Protein AF-A0A7S1FPB6-F1 (afdb_monomer_lite)

Radius of gyration: 19.94 Å; chains: 1; bounding box: 47×40×59 Å

Organism: NCBI:txid216773

Secondary structure (DSSP, 8-state):
-----------HHHHHHHHHHHHHHHHHHHHHHHHSHHHHHHHHHHHT--SHHHHHHHHHHHHHHHHHHHHHHHHHHHHHHHHHHHHT-TTSS-HHHHHHHHHHHHHHHHHHHHTT--

Structure (mmCIF, N/CA/C/O backbone):
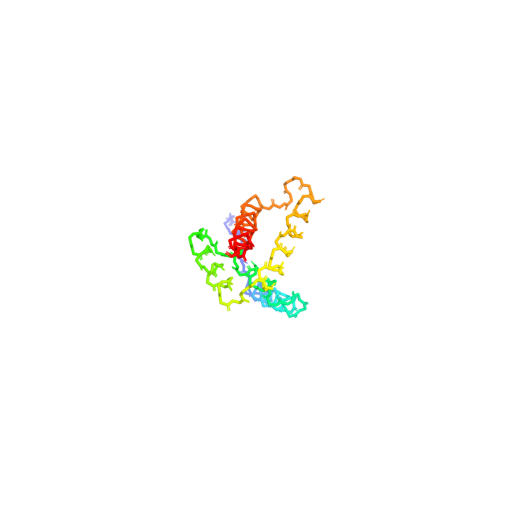data_AF-A0A7S1FPB6-F1
#
_entry.id   AF-A0A7S1FPB6-F1
#
loop_
_atom_site.group_PDB
_atom_site.id
_atom_site.type_symbol
_atom_site.label_atom_id
_atom_site.label_alt_id
_atom_site.label_comp_id
_atom_site.label_asym_id
_atom_site.label_entity_id
_atom_site.label_seq_id
_atom_site.pdbx_PDB_ins_code
_atom_site.Cartn_x
_atom_site.Cartn_y
_atom_site.Cartn_z
_atom_site.occupancy
_atom_site.B_iso_or_equiv
_atom_site.auth_seq_id
_atom_site.auth_comp_id
_atom_site.auth_asym_id
_atom_site.auth_atom_id
_atom_site.pdbx_PDB_model_num
ATOM 1 N N . ILE A 1 1 ? 28.930 -29.165 -44.827 1.00 41.53 1 ILE A N 1
ATOM 2 C CA . ILE A 1 1 ? 29.617 -28.987 -43.526 1.00 41.53 1 ILE A CA 1
ATOM 3 C C . ILE A 1 1 ? 28.824 -27.945 -42.753 1.00 41.53 1 ILE A C 1
ATOM 5 O O . ILE A 1 1 ? 28.451 -26.926 -43.322 1.00 41.53 1 ILE A O 1
ATOM 9 N N . GLU A 1 2 ? 28.425 -28.319 -41.547 1.00 42.12 2 GLU A N 1
ATOM 10 C CA . GLU A 1 2 ? 27.287 -27.830 -40.769 1.00 42.12 2 GLU A CA 1
ATOM 11 C C . GLU A 1 2 ? 27.400 -26.357 -40.338 1.00 42.12 2 GLU A C 1
ATOM 13 O O . GLU A 1 2 ? 28.427 -25.919 -39.830 1.00 42.12 2 GLU A O 1
ATOM 18 N N . ARG A 1 3 ? 26.315 -25.589 -40.502 1.00 44.47 3 ARG A N 1
ATOM 19 C CA . ARG A 1 3 ? 26.125 -24.250 -39.903 1.00 44.47 3 ARG A CA 1
ATOM 20 C C . ARG A 1 3 ? 24.737 -24.117 -39.267 1.00 44.47 3 ARG A C 1
ATOM 22 O O . ARG A 1 3 ? 24.096 -23.075 -39.356 1.00 44.47 3 ARG A O 1
ATOM 29 N N . ILE A 1 4 ? 24.263 -25.190 -38.643 1.00 47.62 4 ILE A N 1
ATOM 30 C CA . ILE A 1 4 ? 23.045 -25.182 -37.831 1.00 47.62 4 ILE A CA 1
ATOM 31 C C . ILE A 1 4 ? 23.473 -25.519 -36.399 1.00 47.62 4 ILE A C 1
ATOM 33 O O . ILE A 1 4 ? 24.291 -26.412 -36.208 1.00 47.62 4 ILE A O 1
ATOM 37 N N . SER A 1 5 ? 22.922 -24.789 -35.422 1.00 47.72 5 SER A N 1
ATOM 38 C CA . SER A 1 5 ? 23.015 -25.039 -33.970 1.00 47.72 5 SER A CA 1
ATOM 39 C C . SER A 1 5 ? 24.112 -24.317 -33.174 1.00 47.72 5 SER A C 1
ATOM 41 O O . SER A 1 5 ? 24.768 -24.914 -32.329 1.00 47.72 5 SER A O 1
ATOM 43 N N . ALA A 1 6 ? 24.202 -22.993 -33.315 1.00 47.62 6 ALA A N 1
ATOM 44 C CA . ALA A 1 6 ? 24.654 -22.125 -32.221 1.00 47.62 6 ALA A CA 1
ATOM 45 C C . ALA A 1 6 ? 23.432 -21.504 -31.518 1.00 47.62 6 ALA A C 1
ATOM 47 O O . ALA A 1 6 ? 23.213 -20.299 -31.563 1.00 47.62 6 ALA A O 1
ATOM 48 N N . ALA A 1 7 ? 22.585 -22.347 -30.925 1.00 51.03 7 ALA A N 1
ATOM 49 C CA . ALA A 1 7 ? 21.629 -21.900 -29.917 1.00 51.03 7 ALA A CA 1
ATOM 50 C C . ALA A 1 7 ? 22.293 -22.115 -28.548 1.00 51.03 7 ALA A C 1
ATOM 52 O O . ALA A 1 7 ? 22.808 -23.217 -28.324 1.00 51.03 7 ALA A O 1
ATOM 53 N N . PRO A 1 8 ? 22.307 -21.128 -27.633 1.00 50.31 8 PRO A N 1
ATOM 54 C CA . PRO A 1 8 ? 22.755 -21.361 -26.272 1.00 50.31 8 PRO A CA 1
ATOM 55 C C . PRO A 1 8 ? 21.736 -22.291 -25.617 1.00 50.31 8 PRO A C 1
ATOM 57 O O . PRO A 1 8 ? 20.674 -21.872 -25.165 1.00 50.31 8 PRO A O 1
ATOM 60 N N . LYS A 1 9 ? 22.025 -23.594 -25.629 1.00 55.81 9 LYS A N 1
ATOM 61 C CA . LYS A 1 9 ? 21.294 -24.559 -24.814 1.00 55.81 9 LYS A CA 1
ATOM 62 C C . LYS A 1 9 ? 21.574 -24.164 -23.370 1.00 55.81 9 LYS A C 1
ATOM 64 O O . LYS A 1 9 ? 22.723 -24.257 -22.947 1.00 55.81 9 LYS A O 1
ATOM 69 N N . MET A 1 10 ? 20.555 -23.700 -22.644 1.00 53.88 10 MET A N 1
ATOM 70 C CA . MET A 1 10 ? 20.611 -23.627 -21.183 1.00 53.88 10 MET A CA 1
ATOM 71 C C . MET A 1 10 ? 21.172 -24.960 -20.688 1.00 53.88 10 MET A C 1
ATOM 73 O O . MET A 1 10 ? 20.571 -26.013 -20.907 1.00 53.88 10 MET A O 1
ATOM 77 N N . THR A 1 11 ? 22.375 -24.936 -20.124 1.00 64.62 11 THR A N 1
ATOM 78 C CA . THR A 1 11 ? 22.997 -26.147 -19.598 1.00 64.62 11 THR A CA 1
ATOM 79 C C . THR A 1 11 ? 22.288 -26.508 -18.294 1.00 64.62 11 THR A C 1
ATOM 81 O O . THR A 1 11 ? 21.702 -25.642 -17.639 1.00 64.62 11 THR A O 1
ATOM 84 N N . ALA A 1 12 ? 22.316 -27.782 -17.892 1.00 63.19 12 ALA A N 1
ATOM 85 C CA . ALA A 1 12 ? 21.746 -28.209 -16.608 1.00 63.19 12 ALA A CA 1
ATOM 86 C C . ALA A 1 12 ? 22.305 -27.387 -15.425 1.00 63.19 12 ALA A C 1
ATOM 88 O O . ALA A 1 12 ? 21.601 -27.128 -14.450 1.00 63.19 12 ALA A O 1
ATOM 89 N N . ASP A 1 13 ? 23.541 -26.901 -15.563 1.00 63.97 13 ASP A N 1
ATOM 90 C CA . ASP A 1 13 ? 24.180 -26.003 -14.606 1.00 63.97 13 ASP A CA 1
ATOM 91 C C . ASP A 1 13 ? 23.551 -24.602 -14.591 1.00 63.97 13 ASP A C 1
ATOM 93 O O . ASP A 1 13 ? 23.358 -24.042 -13.517 1.00 63.97 13 ASP A O 1
ATOM 97 N N . SER A 1 14 ? 23.151 -24.043 -15.741 1.00 56.94 14 SER A N 1
ATOM 98 C CA . SER A 1 14 ? 22.423 -22.763 -15.793 1.00 56.94 14 SER A CA 1
ATOM 99 C C . SER A 1 14 ? 21.043 -22.850 -15.132 1.00 56.94 14 SER A C 1
ATOM 101 O O . SER A 1 14 ? 20.632 -21.904 -14.464 1.00 56.94 14 SER A O 1
ATOM 103 N N . VAL A 1 15 ? 20.348 -23.984 -15.278 1.00 67.75 15 VAL A N 1
ATOM 104 C CA . VAL A 1 15 ? 19.047 -24.231 -14.627 1.00 67.75 15 VAL A CA 1
ATOM 105 C C . VAL A 1 15 ? 19.214 -24.307 -13.111 1.00 67.75 15 VAL A C 1
ATOM 107 O O . VAL A 1 15 ? 18.559 -23.566 -12.385 1.00 67.75 15 VAL A O 1
ATOM 110 N N . ARG A 1 16 ? 20.161 -25.121 -12.631 1.00 66.81 16 ARG A N 1
ATOM 111 C CA . ARG A 1 16 ? 20.445 -25.261 -11.195 1.00 66.81 16 ARG A CA 1
ATOM 112 C C . ARG A 1 16 ? 20.896 -23.943 -10.563 1.00 66.81 16 ARG A C 1
ATOM 114 O O . ARG A 1 16 ? 20.562 -23.642 -9.417 1.00 66.81 16 ARG A O 1
ATOM 121 N N . MET A 1 17 ? 21.653 -23.140 -11.308 1.00 65.31 17 MET A N 1
ATOM 122 C CA . MET A 1 17 ? 22.102 -21.830 -10.848 1.00 65.31 17 MET A CA 1
ATOM 123 C C . MET A 1 17 ? 20.940 -20.834 -10.776 1.00 65.31 17 MET A C 1
ATOM 125 O O . MET A 1 17 ? 20.831 -20.116 -9.786 1.00 65.31 17 MET A O 1
ATOM 129 N N . ALA A 1 18 ? 20.021 -20.845 -11.746 1.00 61.16 18 ALA A N 1
ATOM 130 C CA . ALA A 1 18 ? 18.794 -20.050 -11.689 1.00 61.16 18 ALA A CA 1
ATOM 131 C C . ALA A 1 18 ? 17.892 -20.455 -10.508 1.00 61.16 18 ALA A C 1
ATOM 133 O O . ALA A 1 18 ? 17.420 -19.587 -9.777 1.00 61.16 18 ALA A O 1
ATOM 134 N N . GLU A 1 19 ? 17.719 -21.756 -10.259 1.00 63.72 19 GLU A N 1
ATOM 135 C CA . GLU A 1 19 ? 16.975 -22.273 -9.100 1.00 63.72 19 GLU A CA 1
ATOM 136 C C . GLU A 1 19 ? 17.609 -21.831 -7.776 1.00 63.72 19 GLU A C 1
ATOM 138 O O . GLU A 1 19 ? 16.920 -21.359 -6.872 1.00 63.72 19 GLU A O 1
ATOM 143 N N . THR A 1 20 ? 18.938 -21.909 -7.677 1.00 67.75 20 THR A N 1
ATOM 144 C CA . THR A 1 20 ? 19.680 -21.469 -6.486 1.00 67.75 20 THR A CA 1
ATOM 145 C C . THR A 1 20 ? 19.518 -19.967 -6.260 1.00 67.75 20 THR A C 1
ATOM 147 O O . THR A 1 20 ? 19.232 -19.537 -5.143 1.00 67.75 20 THR A O 1
ATOM 150 N N . LEU A 1 21 ? 19.639 -19.160 -7.317 1.00 60.00 21 LEU A N 1
ATOM 151 C CA . LEU A 1 21 ? 19.424 -17.714 -7.253 1.00 60.00 21 LEU A CA 1
ATOM 152 C C . LEU A 1 21 ? 17.984 -17.367 -6.856 1.00 60.00 21 LEU A C 1
ATOM 154 O O . LEU A 1 21 ? 17.772 -16.421 -6.100 1.00 60.00 21 LEU A O 1
ATOM 158 N N . GLN A 1 22 ? 16.999 -18.146 -7.301 1.00 54.09 22 GLN A N 1
ATOM 159 C CA . GLN A 1 22 ? 15.601 -17.957 -6.925 1.00 54.09 22 GLN A CA 1
ATOM 160 C C . GLN A 1 22 ? 15.356 -18.278 -5.444 1.00 54.09 22 GLN A C 1
ATOM 162 O O . GLN A 1 22 ? 14.686 -17.504 -4.764 1.00 54.09 22 GLN A O 1
ATOM 167 N N . ILE A 1 23 ? 15.963 -19.343 -4.909 1.00 66.75 23 ILE A N 1
ATOM 168 C CA . ILE A 1 23 ? 15.918 -19.670 -3.472 1.00 66.75 23 ILE A CA 1
ATOM 169 C C . ILE A 1 23 ? 16.569 -18.559 -2.637 1.00 66.75 23 ILE A C 1
ATOM 171 O O . ILE A 1 23 ? 16.009 -18.139 -1.623 1.00 66.75 23 ILE A O 1
ATOM 175 N N . VAL A 1 24 ? 17.731 -18.053 -3.065 1.00 55.16 24 VAL A N 1
ATOM 176 C CA . VAL A 1 24 ? 18.422 -16.941 -2.389 1.00 55.16 24 VAL A CA 1
ATOM 177 C C . VAL A 1 24 ? 17.568 -15.671 -2.416 1.00 55.16 24 VAL A C 1
ATOM 179 O O . VAL A 1 24 ? 17.445 -15.006 -1.391 1.00 55.16 24 VAL A O 1
ATOM 182 N N . ARG A 1 25 ? 16.923 -15.359 -3.548 1.00 41.34 25 ARG A N 1
ATOM 183 C CA . ARG A 1 25 ? 16.028 -14.199 -3.687 1.00 41.34 25 ARG A CA 1
ATOM 184 C C . ARG A 1 25 ? 14.825 -14.284 -2.750 1.00 41.34 25 ARG A C 1
ATOM 186 O O . ARG A 1 25 ? 14.497 -13.291 -2.112 1.00 41.34 25 ARG A O 1
ATOM 193 N N . VAL A 1 26 ? 14.194 -15.454 -2.652 1.00 56.47 26 VAL A N 1
ATOM 194 C CA . VAL A 1 26 ? 13.053 -15.675 -1.748 1.00 56.47 26 VAL A CA 1
ATOM 195 C C . VAL A 1 26 ? 13.477 -15.480 -0.294 1.00 56.47 26 VAL A C 1
ATOM 197 O O . VAL A 1 26 ? 12.849 -14.700 0.413 1.00 56.47 26 VAL A O 1
ATOM 200 N N . ARG A 1 27 ? 14.599 -16.078 0.126 1.00 51.44 27 ARG A N 1
ATOM 201 C CA . ARG A 1 27 ? 15.117 -15.910 1.494 1.00 51.44 27 ARG A CA 1
ATOM 202 C C . ARG A 1 27 ? 15.513 -14.474 1.813 1.00 51.44 27 ARG A C 1
ATOM 204 O O . ARG A 1 27 ? 15.271 -14.021 2.921 1.00 51.44 27 ARG A O 1
ATOM 211 N N . ALA A 1 28 ? 16.101 -13.751 0.862 1.00 53.75 28 ALA A N 1
ATOM 212 C CA . ALA A 1 28 ? 16.437 -12.344 1.056 1.00 53.75 28 ALA A CA 1
ATOM 213 C C . ALA A 1 28 ? 15.176 -11.501 1.300 1.00 53.75 28 ALA A C 1
ATOM 215 O O . ALA A 1 28 ? 15.158 -10.688 2.214 1.00 53.75 28 ALA A O 1
ATOM 216 N N . VAL A 1 29 ? 14.100 -11.744 0.545 1.00 56.41 29 VAL A N 1
ATOM 217 C CA . VAL A 1 29 ? 12.808 -11.070 0.751 1.00 56.41 29 VAL A CA 1
ATOM 218 C C . VAL A 1 29 ? 12.172 -11.464 2.090 1.00 56.41 29 VAL A C 1
ATOM 220 O O . VAL A 1 29 ? 11.629 -10.604 2.777 1.00 56.41 29 VAL A O 1
ATOM 223 N N . GLU A 1 30 ? 12.256 -12.735 2.490 1.00 52.31 30 GLU A N 1
ATOM 224 C CA . GLU A 1 30 ? 11.729 -13.222 3.774 1.00 52.31 30 GLU A CA 1
ATOM 225 C C . GLU A 1 30 ? 12.483 -12.653 4.983 1.00 52.31 30 GLU A C 1
ATOM 227 O O . GLU A 1 30 ? 11.854 -12.234 5.953 1.00 52.31 30 GLU A O 1
ATOM 232 N N . GLU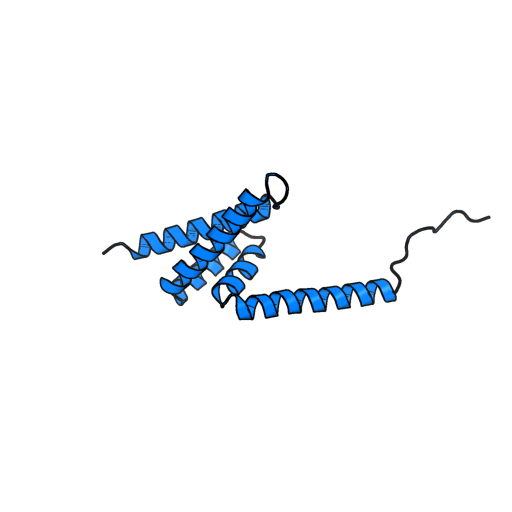 A 1 31 ? 13.816 -12.603 4.930 1.00 55.53 31 GLU A N 1
ATOM 233 C CA . GLU A 1 31 ? 14.646 -12.041 6.002 1.00 55.53 31 GLU A CA 1
ATOM 234 C C . GLU A 1 31 ? 14.522 -10.510 6.062 1.00 55.53 31 GLU A C 1
ATOM 236 O O . GLU A 1 31 ? 14.364 -9.958 7.146 1.00 55.53 31 GLU A O 1
ATOM 241 N N . MET A 1 32 ? 14.441 -9.816 4.918 1.00 52.38 32 MET A N 1
ATOM 242 C CA . MET A 1 32 ? 14.086 -8.388 4.894 1.00 52.38 32 MET A CA 1
ATOM 243 C C . MET A 1 32 ? 12.687 -8.144 5.484 1.00 52.38 32 MET A C 1
ATOM 245 O O . MET A 1 32 ? 12.476 -7.163 6.191 1.00 52.38 32 MET A O 1
ATOM 249 N N . GLY A 1 33 ? 11.732 -9.049 5.243 1.00 49.28 33 GLY A N 1
ATOM 250 C CA . GLY A 1 33 ? 10.384 -8.987 5.810 1.00 49.28 33 GLY A CA 1
ATOM 251 C C . GLY A 1 33 ? 10.315 -9.227 7.324 1.00 49.28 33 GLY A C 1
ATOM 252 O O . GLY A 1 33 ? 9.382 -8.733 7.958 1.00 49.28 33 GLY A O 1
ATOM 253 N N . LYS A 1 34 ? 11.287 -9.938 7.917 1.00 51.12 34 LYS A N 1
ATOM 254 C CA . LYS A 1 34 ? 11.404 -10.100 9.379 1.00 51.12 34 LYS A CA 1
ATOM 255 C C . LYS A 1 34 ? 11.868 -8.819 10.071 1.00 51.12 34 LYS A C 1
ATOM 257 O O . LYS A 1 34 ? 11.352 -8.517 11.142 1.00 51.12 34 LYS A O 1
ATOM 262 N N . ASP A 1 35 ? 12.778 -8.070 9.451 1.00 51.84 35 ASP A N 1
ATOM 263 C CA . ASP A 1 35 ? 13.310 -6.823 10.017 1.00 51.84 35 ASP A CA 1
ATOM 264 C C . ASP A 1 35 ? 12.416 -5.600 9.726 1.00 51.84 35 ASP A C 1
ATOM 266 O O . ASP A 1 35 ? 12.393 -4.652 10.509 1.00 51.84 35 ASP A O 1
ATOM 270 N N . LEU A 1 36 ? 11.640 -5.617 8.634 1.00 57.91 36 LEU A N 1
ATOM 271 C CA . LEU A 1 36 ? 10.749 -4.513 8.231 1.00 57.91 36 LEU A CA 1
ATOM 272 C C . LEU A 1 36 ? 9.346 -4.558 8.871 1.00 57.91 36 LEU A C 1
ATOM 274 O O . LEU A 1 36 ? 8.545 -3.642 8.680 1.00 57.91 36 LEU A O 1
ATOM 278 N N . GLY A 1 37 ? 9.035 -5.609 9.630 1.00 71.00 37 GLY A N 1
ATOM 279 C CA . GLY A 1 37 ? 7.743 -5.782 10.292 1.00 71.00 37 GLY A CA 1
ATOM 280 C C . GLY A 1 37 ? 6.629 -6.329 9.389 1.00 71.00 37 GLY A C 1
ATOM 281 O O . GLY A 1 37 ? 6.748 -6.479 8.168 1.00 71.00 37 GLY A O 1
ATOM 282 N N . GLU A 1 38 ? 5.499 -6.665 10.014 1.00 76.69 38 GLU A N 1
ATOM 283 C CA . GLU A 1 38 ? 4.387 -7.361 9.359 1.00 76.69 38 GLU A CA 1
ATOM 284 C C . GLU A 1 38 ? 3.734 -6.531 8.237 1.00 76.69 38 GLU A C 1
ATOM 286 O O . GLU A 1 38 ? 3.355 -7.081 7.199 1.00 76.69 38 GLU A O 1
ATOM 291 N N . ALA A 1 39 ? 3.652 -5.208 8.404 1.00 77.38 39 ALA A N 1
ATOM 292 C CA . ALA A 1 39 ? 3.119 -4.290 7.400 1.00 77.38 39 ALA A CA 1
ATOM 293 C C . ALA A 1 39 ? 3.934 -4.317 6.093 1.00 77.38 39 ALA A C 1
ATOM 295 O O . ALA A 1 39 ? 3.362 -4.425 5.010 1.00 77.38 39 ALA A O 1
ATOM 296 N N . ALA A 1 40 ? 5.267 -4.349 6.161 1.00 79.81 40 ALA A N 1
ATOM 297 C CA . ALA A 1 40 ? 6.106 -4.428 4.964 1.00 79.81 40 ALA A CA 1
ATOM 298 C C . ALA A 1 40 ? 5.926 -5.752 4.214 1.00 79.81 40 ALA A C 1
ATOM 300 O O . ALA A 1 40 ? 5.828 -5.773 2.984 1.00 79.81 40 ALA A O 1
ATOM 301 N N . SER A 1 41 ? 5.792 -6.854 4.956 1.00 81.25 41 SER A N 1
ATOM 302 C CA . SER A 1 41 ? 5.480 -8.163 4.377 1.00 81.25 41 SER A CA 1
ATOM 303 C C . SER A 1 41 ? 4.127 -8.165 3.655 1.00 81.25 41 SER A C 1
ATOM 305 O O . SER A 1 41 ? 4.002 -8.740 2.571 1.00 81.25 41 SER A O 1
ATOM 307 N N . VAL A 1 42 ? 3.105 -7.518 4.224 1.00 83.81 42 VAL A N 1
ATOM 308 C CA . VAL A 1 42 ? 1.784 -7.393 3.587 1.00 83.81 42 VAL A CA 1
ATOM 309 C C . VAL A 1 42 ? 1.837 -6.479 2.364 1.00 83.81 42 VAL A C 1
ATOM 311 O O . VAL A 1 42 ? 1.299 -6.852 1.323 1.00 83.81 42 VAL A O 1
ATOM 314 N N . LEU A 1 43 ? 2.520 -5.334 2.442 1.00 84.69 43 LEU A N 1
ATOM 315 C CA . LEU A 1 43 ? 2.683 -4.413 1.317 1.00 84.69 43 LEU A CA 1
ATOM 316 C C . LEU A 1 43 ? 3.367 -5.099 0.125 1.00 84.69 43 LEU A C 1
ATOM 318 O O . LEU A 1 43 ? 2.863 -5.025 -0.996 1.00 84.69 43 LEU A O 1
ATOM 322 N N . GLY A 1 44 ? 4.446 -5.848 0.372 1.00 84.88 44 GLY A N 1
ATOM 323 C CA . GLY A 1 44 ? 5.136 -6.616 -0.666 1.00 84.88 44 GLY A CA 1
ATOM 324 C C . GLY A 1 44 ? 4.234 -7.655 -1.341 1.00 84.88 44 GLY A C 1
ATOM 325 O O . GLY A 1 44 ? 4.247 -7.787 -2.565 1.00 84.88 44 GLY A O 1
ATOM 326 N N . ARG A 1 45 ? 3.386 -8.351 -0.570 1.00 84.88 45 ARG A N 1
ATOM 327 C CA . ARG A 1 45 ? 2.395 -9.287 -1.131 1.00 84.88 45 ARG A CA 1
ATOM 328 C C . ARG A 1 45 ? 1.324 -8.565 -1.945 1.00 84.88 45 ARG A C 1
ATOM 330 O O . ARG A 1 45 ? 0.977 -9.037 -3.021 1.00 84.88 45 ARG A O 1
ATOM 337 N N . LEU A 1 46 ? 0.812 -7.432 -1.456 1.00 87.31 46 LEU A N 1
ATOM 338 C CA . LEU A 1 46 ? -0.237 -6.652 -2.124 1.00 87.31 46 LEU A CA 1
ATOM 339 C C . LEU A 1 46 ? 0.199 -6.152 -3.503 1.00 87.31 46 LEU A C 1
ATOM 341 O O . LEU A 1 46 ? -0.568 -6.222 -4.461 1.00 87.31 46 LEU A O 1
ATOM 345 N N . VAL A 1 47 ? 1.443 -5.697 -3.620 1.00 87.81 47 VAL A N 1
ATOM 346 C CA . VAL A 1 47 ? 2.028 -5.251 -4.891 1.00 87.81 47 VAL A CA 1
ATOM 347 C C . VAL A 1 47 ? 2.098 -6.379 -5.934 1.00 87.81 47 VAL A C 1
ATOM 349 O O . VAL A 1 47 ? 2.012 -6.114 -7.136 1.00 87.81 47 VAL A O 1
ATOM 352 N N . GLY A 1 48 ? 2.195 -7.634 -5.486 1.00 86.06 48 GLY A N 1
ATOM 353 C CA . GLY A 1 48 ? 2.198 -8.822 -6.342 1.00 86.06 48 GLY A CA 1
ATOM 354 C C . GLY A 1 48 ? 0.825 -9.248 -6.878 1.00 86.06 48 GLY A C 1
ATOM 355 O O . GLY A 1 48 ? 0.767 -10.156 -7.701 1.00 86.06 48 GLY A O 1
ATOM 356 N N . TYR A 1 49 ? -0.279 -8.628 -6.440 1.00 83.62 49 TYR A N 1
ATOM 357 C CA . TYR A 1 49 ? -1.600 -8.904 -7.013 1.00 83.62 49 TYR A CA 1
ATOM 358 C C . TYR A 1 49 ? -1.804 -8.125 -8.314 1.00 83.62 49 TYR A C 1
ATOM 360 O O . TYR A 1 49 ? -1.999 -6.901 -8.315 1.00 83.62 49 TYR A O 1
ATOM 368 N N . GLU A 1 50 ? -1.841 -8.874 -9.413 1.00 82.81 50 GLU A N 1
ATOM 369 C CA . GLU A 1 50 ? -2.082 -8.368 -10.766 1.00 82.81 50 GLU A CA 1
ATOM 370 C C . GLU A 1 50 ? -3.476 -7.736 -10.899 1.00 82.81 50 GLU A C 1
ATOM 372 O O . GLU A 1 50 ? -3.641 -6.676 -11.500 1.00 82.81 50 GLU A O 1
ATOM 377 N N . ARG A 1 51 ? -4.494 -8.342 -10.276 1.00 86.69 51 ARG A N 1
ATOM 378 C CA . ARG A 1 51 ? -5.873 -7.845 -10.337 1.00 86.69 51 ARG A CA 1
ATOM 379 C C . ARG A 1 51 ? -6.125 -6.789 -9.269 1.00 86.69 51 ARG A C 1
ATOM 381 O O . ARG A 1 51 ? -5.934 -7.029 -8.075 1.00 86.69 51 ARG A O 1
ATOM 388 N N . VAL A 1 52 ? -6.602 -5.622 -9.700 1.00 89.00 52 VAL A N 1
ATOM 389 C CA . VAL A 1 52 ? -6.896 -4.483 -8.816 1.00 89.00 52 VAL A CA 1
ATOM 390 C C . VAL A 1 52 ? -7.968 -4.846 -7.789 1.00 89.00 52 VAL A C 1
ATOM 392 O O . VAL A 1 52 ? -7.856 -4.465 -6.625 1.00 89.00 52 VAL A O 1
ATOM 395 N N . GLU A 1 53 ? -8.985 -5.607 -8.189 1.00 88.81 53 GLU A N 1
ATOM 396 C CA . GLU A 1 53 ? -10.093 -5.998 -7.316 1.00 88.81 53 GLU A CA 1
ATOM 397 C C . GLU A 1 53 ? -9.625 -6.932 -6.197 1.00 88.81 53 GLU A C 1
ATOM 399 O O . GLU A 1 53 ? -9.988 -6.732 -5.040 1.00 88.81 53 GLU A O 1
ATOM 404 N N . GLU A 1 54 ? -8.776 -7.910 -6.526 1.00 85.81 54 GLU A N 1
ATOM 405 C CA . GLU A 1 54 ? -8.210 -8.848 -5.550 1.00 85.81 54 GLU A CA 1
ATOM 406 C C . GLU A 1 54 ? -7.322 -8.113 -4.550 1.00 85.81 54 GLU A C 1
ATOM 408 O O . GLU A 1 54 ? -7.469 -8.278 -3.339 1.00 85.81 54 GLU A O 1
ATOM 413 N N . ARG A 1 55 ? -6.460 -7.222 -5.049 1.00 91.88 55 ARG A N 1
ATOM 414 C CA . ARG A 1 55 ? -5.594 -6.396 -4.208 1.00 91.88 55 ARG A CA 1
ATOM 415 C C . ARG A 1 55 ? -6.394 -5.547 -3.228 1.00 91.88 55 ARG A C 1
ATOM 417 O O . ARG A 1 55 ? -6.080 -5.519 -2.041 1.00 91.88 55 ARG A O 1
ATOM 424 N N . ARG A 1 56 ? -7.435 -4.868 -3.718 1.00 90.75 56 ARG A N 1
ATOM 425 C CA . ARG A 1 56 ? -8.318 -4.037 -2.890 1.00 90.75 56 ARG A CA 1
ATOM 426 C C . ARG A 1 56 ? -9.059 -4.865 -1.851 1.00 90.75 56 ARG A C 1
ATOM 428 O O . ARG A 1 56 ? -9.127 -4.448 -0.700 1.00 90.75 56 ARG A O 1
ATOM 435 N N . ALA A 1 57 ? -9.581 -6.028 -2.233 1.00 84.94 57 ALA A N 1
ATOM 436 C CA . ALA A 1 57 ? -10.283 -6.915 -1.312 1.00 84.94 57 ALA A CA 1
ATOM 437 C C . ALA A 1 57 ? -9.367 -7.385 -0.171 1.00 84.94 57 ALA A C 1
ATOM 439 O O . ALA A 1 57 ? -9.740 -7.290 0.997 1.00 84.94 57 ALA A O 1
ATOM 440 N N . VAL A 1 58 ? -8.147 -7.823 -0.499 1.00 86.31 58 VAL A N 1
ATOM 441 C CA . VAL A 1 58 ? -7.160 -8.277 0.493 1.00 86.31 58 VAL A CA 1
ATOM 442 C C . VAL A 1 58 ? -6.703 -7.125 1.387 1.00 86.31 58 VAL A C 1
ATOM 444 O O . VAL A 1 58 ? -6.618 -7.297 2.602 1.00 86.31 58 VAL A O 1
ATOM 447 N N . LEU A 1 59 ? -6.451 -5.944 0.813 1.00 89.75 59 LEU A N 1
ATOM 448 C CA . LEU A 1 59 ? -6.080 -4.756 1.580 1.00 89.75 59 LEU A CA 1
ATOM 449 C C . LEU A 1 59 ? -7.187 -4.374 2.567 1.00 89.75 59 LEU A C 1
ATOM 451 O O . LEU A 1 59 ? -6.906 -4.238 3.752 1.00 89.75 59 LEU A O 1
ATOM 455 N N . ARG A 1 60 ? -8.442 -4.265 2.114 1.00 88.94 60 ARG A N 1
ATOM 456 C CA . ARG A 1 60 ? -9.577 -3.920 2.986 1.00 88.94 60 ARG A CA 1
ATOM 457 C C . ARG A 1 60 ? -9.764 -4.923 4.113 1.00 88.94 60 ARG A C 1
ATOM 459 O O . ARG A 1 60 ? -9.830 -4.511 5.264 1.00 88.94 60 ARG A O 1
ATOM 466 N N . ALA A 1 61 ? -9.745 -6.218 3.802 1.00 84.56 61 ALA A N 1
ATOM 467 C CA . ALA A 1 61 ? -9.834 -7.260 4.821 1.00 84.56 61 ALA A CA 1
ATOM 468 C C . ALA A 1 61 ? -8.699 -7.149 5.857 1.00 84.56 61 ALA A C 1
ATOM 470 O O . ALA A 1 61 ? -8.929 -7.306 7.054 1.00 84.56 61 ALA A O 1
ATOM 471 N N . GLY A 1 62 ? -7.475 -6.839 5.413 1.00 83.94 62 GLY A N 1
ATOM 472 C CA . GLY A 1 62 ? -6.333 -6.618 6.300 1.00 83.94 62 GLY A CA 1
ATOM 473 C C . GLY A 1 62 ? -6.488 -5.386 7.195 1.00 83.94 62 GLY A C 1
ATOM 474 O O . GLY A 1 62 ? -6.204 -5.466 8.390 1.00 83.94 62 GLY A O 1
ATOM 475 N N . LEU A 1 63 ? -6.959 -4.268 6.637 1.00 87.88 63 LEU A N 1
ATOM 476 C CA . LEU A 1 63 ? -7.187 -3.020 7.373 1.00 87.88 63 LEU A CA 1
ATOM 477 C C . LEU A 1 63 ? -8.312 -3.172 8.405 1.00 87.88 63 LEU A C 1
ATOM 479 O O . LEU A 1 63 ? -8.140 -2.779 9.554 1.00 87.88 63 LEU A O 1
ATOM 483 N N . GLU A 1 64 ? -9.427 -3.799 8.031 1.00 85.69 64 GLU A N 1
ATOM 484 C CA . GLU A 1 64 ? -10.559 -4.051 8.930 1.00 85.69 64 GLU A CA 1
ATOM 485 C C . GLU A 1 64 ? -10.186 -4.999 10.076 1.00 85.69 64 GLU A C 1
ATOM 487 O O . GLU A 1 64 ? -10.548 -4.751 11.225 1.00 85.69 64 GLU A O 1
ATOM 492 N N . ALA A 1 65 ? -9.425 -6.061 9.792 1.00 81.44 65 ALA A N 1
ATOM 493 C CA . ALA A 1 65 ? -9.049 -7.048 10.802 1.00 81.44 65 ALA A CA 1
ATOM 494 C C . ALA A 1 65 ? -8.010 -6.532 11.813 1.00 81.44 65 ALA A C 1
ATOM 496 O O . ALA A 1 65 ? -7.982 -6.999 12.950 1.00 81.44 65 ALA A O 1
ATOM 497 N N . ARG A 1 66 ? -7.127 -5.612 11.401 1.00 84.75 66 ARG A N 1
ATOM 498 C CA . ARG A 1 66 ? -5.964 -5.168 12.200 1.00 84.75 66 ARG A CA 1
ATOM 499 C C . ARG A 1 66 ? -6.085 -3.738 12.716 1.00 84.75 66 ARG A C 1
ATOM 501 O O . ARG A 1 66 ? -5.369 -3.349 13.634 1.00 84.75 66 ARG A O 1
ATOM 508 N N . GLY A 1 67 ? -7.001 -2.964 12.146 1.00 87.50 67 GLY A N 1
ATOM 509 C CA . GLY A 1 67 ? -7.358 -1.635 12.608 1.00 87.50 67 GLY A CA 1
ATOM 510 C C . GLY A 1 67 ? -6.342 -0.541 12.274 1.00 87.50 67 GLY A C 1
ATOM 511 O O . GLY A 1 67 ? -5.451 -0.666 11.432 1.00 87.50 67 GLY A O 1
ATOM 512 N N . THR A 1 68 ? -6.528 0.591 12.948 1.00 90.25 68 THR A N 1
ATOM 513 C CA . THR A 1 68 ? -5.925 1.885 12.606 1.00 90.25 68 THR A CA 1
ATOM 514 C C . THR A 1 68 ? -4.405 1.931 12.759 1.00 90.25 68 THR A C 1
ATOM 516 O O . THR A 1 68 ? -3.748 2.643 12.005 1.00 90.25 68 THR A O 1
ATOM 519 N N . GLU A 1 69 ? -3.826 1.213 13.723 1.00 87.38 69 GLU A N 1
ATOM 520 C CA . GLU A 1 69 ? -2.371 1.201 13.938 1.00 87.38 69 GLU A CA 1
ATOM 521 C C . GLU A 1 69 ? -1.650 0.539 12.762 1.00 87.38 69 GLU A C 1
ATOM 523 O O . GLU A 1 69 ? -0.805 1.166 12.124 1.00 87.38 69 GLU A O 1
ATOM 528 N N . PHE A 1 70 ? -2.106 -0.653 12.374 1.00 85.81 70 PHE A N 1
ATOM 529 C CA . PHE A 1 70 ? -1.628 -1.343 11.181 1.00 85.81 70 PHE A CA 1
ATOM 530 C C . PHE A 1 70 ? -1.813 -0.501 9.911 1.00 85.81 70 PHE A C 1
ATOM 532 O O . PHE A 1 70 ? -0.911 -0.408 9.081 1.00 85.81 70 PHE A O 1
ATOM 539 N N . ALA A 1 71 ? -2.962 0.166 9.771 1.00 90.56 71 ALA A N 1
ATOM 540 C CA . ALA A 1 71 ? -3.216 1.061 8.646 1.00 90.56 71 ALA A CA 1
ATOM 541 C C . ALA A 1 71 ? -2.214 2.231 8.580 1.00 90.56 71 ALA A C 1
ATOM 543 O O . ALA A 1 71 ? -1.772 2.600 7.494 1.00 90.56 71 ALA A O 1
ATOM 544 N N . ARG A 1 72 ? -1.808 2.800 9.725 1.00 90.62 72 ARG A N 1
ATOM 545 C CA . ARG A 1 72 ? -0.793 3.869 9.776 1.00 90.62 72 ARG A CA 1
ATOM 546 C C . ARG A 1 72 ? 0.590 3.366 9.377 1.00 90.62 72 ARG A C 1
ATOM 548 O O . ARG A 1 72 ? 1.269 4.048 8.615 1.00 90.62 72 ARG A O 1
ATOM 555 N N . GLU A 1 73 ? 0.993 2.192 9.857 1.00 89.19 73 GLU A N 1
ATOM 556 C CA . GLU A 1 73 ? 2.271 1.579 9.475 1.00 89.19 73 GLU A CA 1
ATOM 557 C C . GLU A 1 73 ? 2.325 1.279 7.974 1.00 89.19 73 GLU A C 1
ATOM 559 O O . GLU A 1 73 ? 3.270 1.672 7.292 1.00 89.19 73 GLU A O 1
ATOM 564 N N . MET A 1 74 ? 1.270 0.656 7.442 1.00 89.75 74 MET A N 1
ATOM 565 C CA . MET A 1 74 ? 1.117 0.394 6.010 1.00 89.75 74 MET A CA 1
ATOM 566 C C . MET A 1 74 ? 1.185 1.679 5.179 1.00 89.75 74 MET A C 1
ATOM 568 O O . MET A 1 74 ? 1.850 1.706 4.146 1.00 89.75 74 MET A O 1
ATOM 572 N N . GLY A 1 75 ? 0.513 2.742 5.630 1.00 90.62 75 GLY A N 1
ATOM 573 C CA . GLY A 1 75 ? 0.519 4.039 4.953 1.00 90.62 75 GLY A CA 1
ATOM 574 C C . GLY A 1 75 ? 1.909 4.670 4.920 1.00 90.62 75 GLY A C 1
ATOM 575 O O . GLY A 1 75 ? 2.338 5.137 3.870 1.00 90.62 75 GLY A O 1
ATOM 576 N N . LYS A 1 76 ? 2.647 4.610 6.035 1.00 90.62 76 LYS A N 1
ATOM 577 C CA . LYS A 1 76 ? 4.029 5.100 6.106 1.00 90.62 76 LYS A CA 1
ATOM 578 C C . LYS A 1 76 ? 4.932 4.373 5.107 1.00 90.62 76 LYS A C 1
ATOM 580 O O . LYS A 1 76 ? 5.643 5.021 4.352 1.00 90.62 76 LYS A O 1
ATOM 585 N N . LEU A 1 77 ? 4.852 3.044 5.051 1.00 90.62 77 LEU A N 1
ATOM 586 C CA . LEU A 1 77 ? 5.650 2.238 4.122 1.00 90.62 77 LEU A CA 1
ATOM 587 C C . LEU A 1 77 ? 5.290 2.498 2.654 1.00 90.62 77 LEU A C 1
ATOM 589 O O . LEU A 1 77 ? 6.171 2.552 1.798 1.00 90.62 77 LEU A O 1
ATOM 593 N N . ALA A 1 78 ? 4.000 2.658 2.349 1.00 90.88 78 ALA A N 1
ATOM 594 C CA . ALA A 1 78 ? 3.559 2.994 1.000 1.00 90.88 78 ALA A CA 1
ATOM 595 C C . ALA A 1 78 ? 4.074 4.379 0.578 1.00 90.88 78 ALA A C 1
ATOM 597 O O . ALA A 1 78 ? 4.536 4.534 -0.549 1.00 90.88 78 ALA A O 1
ATOM 598 N N . GLN A 1 79 ? 4.060 5.357 1.487 1.00 91.75 79 GLN A N 1
ATOM 599 C CA . GLN A 1 79 ? 4.606 6.687 1.238 1.00 91.75 79 GLN A CA 1
ATOM 600 C C . GLN A 1 79 ? 6.128 6.656 1.030 1.00 91.75 79 GLN A C 1
ATOM 602 O O . GLN A 1 79 ? 6.599 7.188 0.031 1.00 91.75 79 GLN A O 1
ATOM 607 N N . GLU A 1 80 ? 6.881 5.978 1.902 1.00 89.06 80 GLU A N 1
ATOM 608 C CA . GLU A 1 80 ? 8.337 5.809 1.752 1.00 89.06 80 GLU A CA 1
ATOM 609 C C . GLU A 1 80 ? 8.697 5.155 0.407 1.00 89.06 80 GLU A C 1
ATOM 611 O O . GLU A 1 80 ? 9.668 5.538 -0.246 1.00 89.06 80 GLU A O 1
ATOM 616 N N . ALA A 1 81 ? 7.893 4.189 -0.052 1.00 88.75 81 ALA A N 1
ATOM 617 C CA . ALA A 1 81 ? 8.081 3.575 -1.362 1.00 88.75 81 ALA A CA 1
ATOM 618 C C . ALA A 1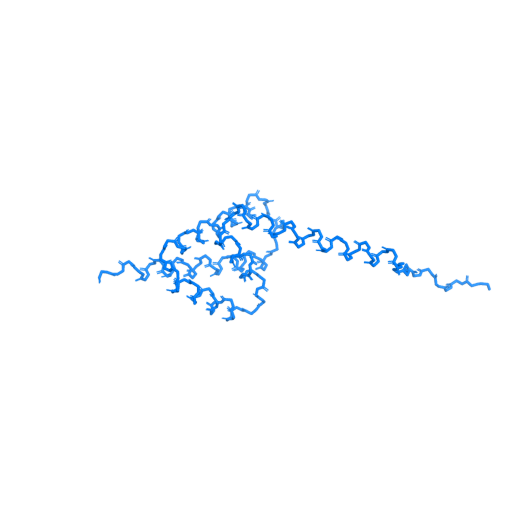 81 ? 7.852 4.569 -2.516 1.00 88.75 81 ALA A C 1
ATOM 620 O O . ALA A 1 81 ? 8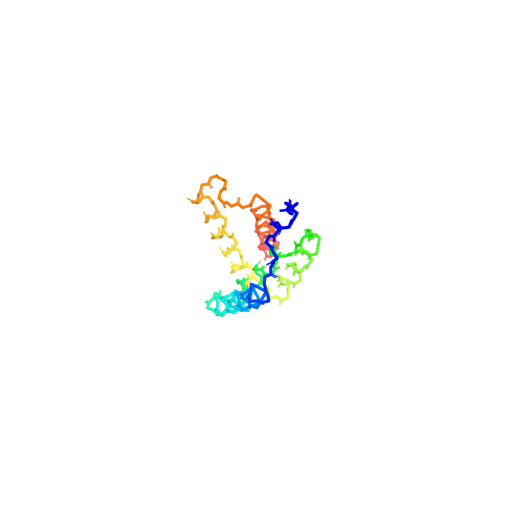.629 4.567 -3.470 1.00 88.75 81 ALA A O 1
ATOM 621 N N . LEU A 1 82 ? 6.818 5.415 -2.433 1.00 89.44 82 LEU A N 1
ATOM 622 C CA . LEU A 1 82 ? 6.533 6.446 -3.439 1.00 89.44 82 LEU A CA 1
ATOM 623 C C . LEU A 1 82 ? 7.630 7.512 -3.489 1.00 89.44 82 LEU A C 1
ATOM 625 O O . LEU A 1 82 ? 8.118 7.817 -4.575 1.00 89.44 82 LEU A O 1
ATOM 629 N N . GLU A 1 83 ? 8.070 8.005 -2.332 1.00 87.56 83 GLU A N 1
ATOM 630 C CA . GLU A 1 83 ? 9.193 8.946 -2.220 1.00 87.56 83 GLU A CA 1
ATOM 631 C C . GLU A 1 83 ? 10.463 8.338 -2.836 1.00 87.56 83 GLU A C 1
ATOM 633 O O . GLU A 1 83 ? 11.123 8.961 -3.667 1.00 87.56 83 GLU A O 1
ATOM 638 N N . GLY A 1 84 ? 10.745 7.064 -2.546 1.00 87.12 84 GLY A N 1
ATOM 639 C CA . GLY A 1 84 ? 11.869 6.344 -3.144 1.00 87.12 84 GLY A CA 1
ATOM 640 C C . GLY A 1 84 ? 11.763 6.138 -4.663 1.00 87.12 84 GLY A C 1
ATOM 641 O O . GLY A 1 84 ? 12.792 5.966 -5.325 1.00 87.12 84 GLY A O 1
ATOM 642 N N . PHE A 1 85 ? 10.558 6.138 -5.245 1.00 87.50 85 PHE A N 1
ATOM 643 C CA . PHE A 1 85 ? 10.384 6.136 -6.703 1.00 87.50 85 PHE A CA 1
ATOM 644 C C . PHE A 1 85 ? 10.679 7.510 -7.305 1.00 87.50 85 PHE A C 1
ATOM 646 O O . PHE A 1 85 ? 11.328 7.580 -8.347 1.00 87.50 85 PHE A O 1
ATOM 653 N N . GLU A 1 86 ? 10.247 8.582 -6.642 1.00 84.94 86 GLU A N 1
ATOM 654 C CA . GLU A 1 86 ? 10.489 9.961 -7.074 1.00 84.94 86 GLU A CA 1
ATOM 655 C C . GLU A 1 86 ? 11.981 10.322 -7.009 1.00 84.94 86 GLU A C 1
ATOM 657 O O . GLU A 1 86 ? 12.535 10.841 -7.979 1.00 84.94 86 GLU A O 1
ATOM 662 N N . GLU A 1 87 ? 12.666 9.969 -5.916 1.00 81.88 87 GLU A N 1
ATOM 663 C CA . GLU A 1 87 ? 14.095 10.259 -5.715 1.00 81.88 87 GLU A CA 1
ATOM 664 C C . GLU A 1 87 ? 15.004 9.612 -6.768 1.00 81.88 87 GLU A C 1
ATOM 666 O O . GLU A 1 87 ? 16.058 10.153 -7.111 1.00 81.88 87 GLU A O 1
ATOM 671 N N . LYS A 1 88 ? 14.614 8.448 -7.298 1.00 77.00 88 LYS A N 1
ATOM 672 C CA . LYS A 1 88 ? 15.407 7.717 -8.296 1.00 77.00 88 LYS A CA 1
ATOM 673 C C . LYS A 1 88 ? 15.307 8.299 -9.708 1.00 77.00 88 LYS A C 1
ATOM 675 O O . LYS A 1 88 ? 16.122 7.929 -10.553 1.00 77.00 88 LYS A O 1
ATOM 680 N N . GLY A 1 89 ? 14.377 9.222 -9.950 1.00 66.62 89 GLY A N 1
ATOM 681 C CA . GLY A 1 89 ? 14.178 9.876 -11.241 1.00 66.62 89 GLY A CA 1
ATOM 682 C C . GLY A 1 89 ? 13.324 9.075 -12.231 1.00 66.62 89 GLY A C 1
ATOM 683 O O . GLY A 1 89 ? 13.105 7.867 -12.095 1.00 66.62 89 GLY A O 1
ATOM 684 N N . GLU A 1 90 ? 12.820 9.776 -13.250 1.00 67.38 90 GLU A N 1
ATOM 685 C CA . GLU A 1 90 ? 11.925 9.214 -14.267 1.00 67.38 90 GLU A CA 1
ATOM 686 C C . GLU A 1 90 ? 12.561 8.022 -15.008 1.00 67.38 90 GLU A C 1
ATOM 688 O O . GLU A 1 90 ? 13.709 8.069 -15.448 1.00 67.38 90 GLU A O 1
ATOM 693 N N . GLY A 1 91 ? 11.792 6.938 -15.166 1.00 65.94 91 GLY A N 1
ATOM 694 C CA . GLY A 1 91 ? 12.199 5.738 -15.907 1.00 65.94 91 GLY A CA 1
ATOM 695 C C . GLY A 1 91 ? 12.942 4.669 -15.095 1.00 65.94 91 GLY A C 1
ATOM 696 O O . GLY A 1 91 ? 13.246 3.613 -15.647 1.00 65.94 91 GLY A O 1
ATOM 697 N N . VAL A 1 92 ? 13.212 4.898 -13.802 1.00 74.75 92 VAL A N 1
ATOM 698 C CA . VAL A 1 92 ? 13.862 3.897 -12.929 1.00 74.75 92 VAL A CA 1
ATOM 699 C C . VAL A 1 92 ? 12.854 2.962 -12.256 1.00 74.75 92 VAL A C 1
ATOM 701 O O . VAL A 1 92 ? 13.139 1.778 -12.068 1.00 74.75 92 VAL A O 1
ATOM 704 N N . ALA A 1 93 ? 11.676 3.473 -11.901 1.00 79.12 93 ALA A N 1
ATOM 705 C CA . ALA A 1 93 ? 10.587 2.673 -11.356 1.00 79.12 93 ALA A CA 1
ATOM 706 C C . ALA A 1 93 ? 9.626 2.237 -12.470 1.00 79.12 93 ALA A C 1
ATOM 708 O O . ALA A 1 93 ? 9.279 3.026 -13.349 1.00 79.12 93 ALA A O 1
ATOM 709 N N . ASP A 1 94 ? 9.179 0.983 -12.407 1.00 87.00 94 ASP A N 1
ATOM 710 C CA . ASP A 1 94 ? 8.119 0.471 -13.274 1.00 87.00 94 ASP A CA 1
ATOM 711 C C . ASP A 1 94 ? 6.835 1.307 -13.067 1.00 87.00 94 ASP A C 1
ATOM 713 O O . ASP A 1 94 ? 6.334 1.371 -11.939 1.00 87.00 94 ASP A O 1
ATOM 717 N N . PRO A 1 95 ? 6.283 1.956 -14.113 1.00 87.88 95 PRO A N 1
ATOM 718 C CA . PRO A 1 95 ? 5.074 2.768 -13.994 1.00 87.88 95 PRO A CA 1
ATOM 719 C C . PRO A 1 95 ? 3.883 1.997 -13.428 1.00 87.88 95 PRO A C 1
ATOM 721 O O . PRO A 1 95 ? 3.053 2.572 -12.721 1.00 87.88 95 PRO A O 1
ATOM 724 N N . GLU A 1 96 ? 3.790 0.699 -13.718 1.00 89.62 96 GLU A N 1
ATOM 725 C CA . GLU A 1 96 ? 2.717 -0.129 -13.191 1.00 89.62 96 GLU A CA 1
ATOM 726 C C . GLU A 1 96 ? 2.891 -0.333 -11.685 1.00 89.62 96 GLU A C 1
ATOM 728 O O . GLU A 1 96 ? 1.944 -0.151 -10.922 1.00 89.62 96 GLU A O 1
ATOM 733 N N . LEU A 1 97 ? 4.115 -0.610 -11.230 1.00 88.75 97 LEU A N 1
ATOM 734 C CA . LEU A 1 97 ? 4.436 -0.695 -9.807 1.00 88.75 97 LEU A CA 1
ATOM 735 C C . LEU A 1 97 ? 4.077 0.601 -9.067 1.00 88.75 97 LEU A C 1
ATOM 737 O O . LEU A 1 97 ? 3.439 0.542 -8.014 1.00 88.75 97 LEU A O 1
ATOM 741 N N . VAL A 1 98 ? 4.427 1.760 -9.633 1.00 90.56 98 VAL A N 1
ATOM 742 C CA . VAL A 1 98 ? 4.090 3.071 -9.056 1.00 90.56 98 VAL A CA 1
ATOM 743 C C . VAL A 1 98 ? 2.575 3.214 -8.901 1.00 90.56 98 VAL A C 1
ATOM 745 O O . VAL A 1 98 ? 2.096 3.500 -7.803 1.00 90.56 98 VAL A O 1
ATOM 748 N N . GLN A 1 99 ? 1.803 2.926 -9.953 1.00 91.69 99 GLN A N 1
ATOM 749 C CA . GLN A 1 99 ? 0.336 2.970 -9.894 1.00 91.69 99 GLN A CA 1
ATOM 750 C C . GLN A 1 99 ? -0.235 2.000 -8.854 1.00 91.69 99 GLN A C 1
ATOM 752 O O . GLN A 1 99 ? -1.212 2.316 -8.167 1.00 91.69 99 GLN A O 1
ATOM 757 N N . ARG A 1 100 ? 0.365 0.811 -8.705 1.00 92.31 100 ARG A N 1
ATOM 758 C CA . ARG A 1 100 ? -0.073 -0.170 -7.707 1.00 92.31 100 ARG A CA 1
ATOM 759 C C 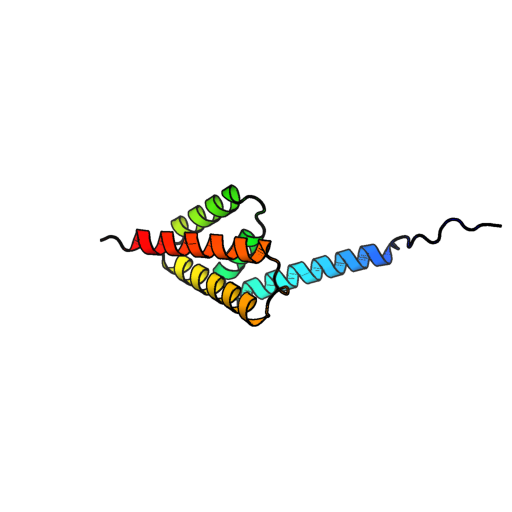. ARG A 1 100 ? 0.104 0.361 -6.288 1.00 92.31 100 ARG A C 1
ATOM 761 O O . ARG A 1 100 ? -0.833 0.242 -5.499 1.00 92.31 100 ARG A O 1
ATOM 768 N N . VAL A 1 101 ? 1.257 0.955 -5.984 1.00 92.62 101 VAL A N 1
ATOM 769 C CA . VAL A 1 101 ? 1.551 1.534 -4.664 1.00 92.62 101 VAL A CA 1
ATOM 770 C C . VAL A 1 101 ? 0.684 2.766 -4.397 1.00 92.62 101 VAL A C 1
ATOM 772 O O . VAL A 1 101 ? 0.113 2.866 -3.314 1.00 92.62 101 VAL A O 1
ATOM 775 N N . GLN A 1 102 ? 0.474 3.636 -5.391 1.00 94.44 102 GLN A N 1
ATOM 776 C CA . GLN A 1 102 ? -0.449 4.777 -5.282 1.00 94.44 102 GLN A CA 1
ATOM 777 C C . GLN A 1 102 ? -1.880 4.334 -4.950 1.00 94.44 102 GLN A C 1
ATOM 779 O O . GLN A 1 102 ? -2.537 4.916 -4.090 1.00 94.44 102 GLN A O 1
ATOM 784 N N . GLY A 1 103 ? -2.368 3.271 -5.599 1.00 94.00 103 GLY A N 1
ATOM 785 C CA . GLY A 1 103 ? -3.690 2.718 -5.309 1.00 94.00 103 GLY A CA 1
ATOM 786 C C . GLY A 1 103 ? -3.808 2.147 -3.892 1.00 94.00 103 GLY A C 1
ATOM 787 O O . GLY A 1 103 ? -4.856 2.290 -3.265 1.00 94.00 103 GLY A O 1
ATOM 788 N N . ILE A 1 104 ? -2.744 1.520 -3.379 1.00 93.75 104 ILE A N 1
ATOM 789 C CA . ILE A 1 104 ? -2.690 1.010 -2.001 1.00 93.75 104 ILE A CA 1
ATOM 790 C C . ILE A 1 104 ? -2.717 2.175 -1.001 1.00 93.75 104 ILE A C 1
ATOM 792 O O . ILE A 1 104 ? -3.539 2.168 -0.086 1.00 93.75 104 ILE A O 1
ATOM 796 N N . ASP A 1 105 ? -1.865 3.184 -1.197 1.00 95.06 105 ASP A N 1
ATOM 797 C CA . ASP A 1 105 ? -1.800 4.383 -0.354 1.00 95.06 105 ASP A CA 1
ATOM 798 C C . ASP A 1 105 ? -3.154 5.115 -0.296 1.00 95.06 105 ASP A C 1
ATOM 800 O O . ASP A 1 105 ? -3.636 5.448 0.790 1.00 95.06 105 ASP A O 1
ATOM 804 N N . TRP A 1 106 ? -3.832 5.271 -1.436 1.00 95.19 106 TRP A N 1
ATOM 805 C CA . TRP A 1 106 ? -5.148 5.911 -1.489 1.00 95.19 106 TRP A CA 1
ATOM 806 C C . TRP A 1 106 ? -6.218 5.177 -0.658 1.00 95.19 106 TRP A C 1
ATOM 808 O O . TRP A 1 106 ? -6.965 5.813 0.092 1.00 95.19 106 TRP A O 1
ATOM 818 N N . GLU A 1 107 ? -6.296 3.844 -0.748 1.00 94.25 107 GLU A N 1
ATOM 819 C CA . GLU A 1 107 ? -7.266 3.057 0.036 1.00 94.25 107 GLU A CA 1
ATOM 820 C C . GLU A 1 107 ? -6.948 3.110 1.540 1.00 94.25 107 GLU A C 1
ATOM 822 O O . GLU A 1 107 ? 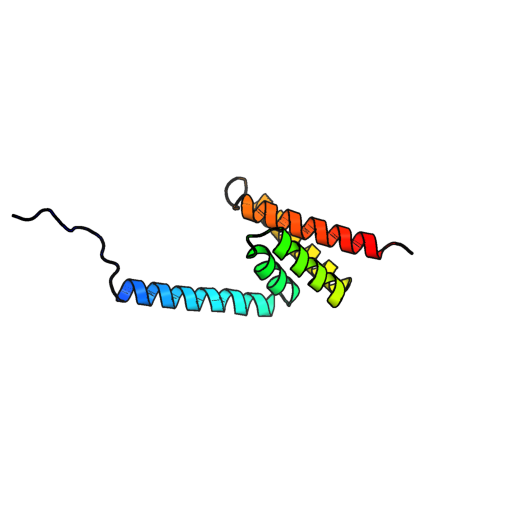-7.861 3.203 2.360 1.00 94.25 107 GLU A O 1
ATOM 827 N N . ILE A 1 108 ? -5.662 3.100 1.915 1.00 94.75 108 ILE A N 1
ATOM 828 C CA . ILE A 1 108 ? -5.233 3.225 3.316 1.00 94.75 108 ILE A CA 1
ATOM 829 C C . ILE A 1 108 ? -5.653 4.581 3.889 1.00 94.75 108 ILE A C 1
ATOM 831 O O . ILE A 1 108 ? -6.228 4.638 4.979 1.00 94.75 108 ILE A O 1
ATOM 835 N N . ARG A 1 109 ? -5.408 5.677 3.159 1.00 94.69 109 ARG A N 1
ATOM 836 C CA . ARG A 1 109 ? -5.834 7.022 3.578 1.00 94.69 109 ARG A CA 1
ATOM 837 C C . ARG A 1 109 ? -7.347 7.097 3.731 1.00 94.69 109 ARG A C 1
ATOM 839 O O . ARG A 1 109 ? -7.822 7.558 4.764 1.00 94.69 109 ARG A O 1
ATOM 846 N N . SER A 1 110 ? -8.085 6.548 2.768 1.00 93.94 110 SER A N 1
ATOM 847 C CA . SER A 1 110 ? -9.550 6.490 2.809 1.00 93.94 110 SER A CA 1
ATOM 848 C C . SER A 1 110 ? -10.062 5.744 4.048 1.00 93.94 110 SER A C 1
ATOM 850 O O . SER A 1 110 ? -10.978 6.212 4.722 1.00 93.94 110 SER A O 1
ATOM 852 N N . PHE A 1 111 ? -9.442 4.615 4.405 1.00 92.62 111 PHE A N 1
ATOM 853 C CA . PHE A 1 111 ? -9.766 3.875 5.628 1.00 92.62 111 PHE A CA 1
ATOM 854 C C . PHE A 1 111 ? -9.481 4.695 6.898 1.00 92.62 111 PHE A C 1
ATOM 856 O O . PHE A 1 111 ? -10.319 4.777 7.798 1.00 92.62 111 PHE A O 1
ATOM 863 N N . LEU A 1 112 ? -8.314 5.344 6.963 1.00 92.19 112 LEU A N 1
ATOM 864 C CA . LEU A 1 112 ? -7.915 6.186 8.094 1.00 92.19 112 LEU A CA 1
ATOM 865 C C . LEU A 1 112 ? -8.786 7.439 8.249 1.00 92.19 112 LEU A C 1
ATOM 867 O O . LEU A 1 112 ? -8.909 7.954 9.359 1.00 92.19 112 LEU A O 1
ATOM 871 N N . GLU A 1 113 ? -9.354 7.955 7.162 1.00 91.88 113 GLU A N 1
ATOM 872 C CA . GLU A 1 113 ? -10.306 9.068 7.170 1.00 91.88 113 GLU A CA 1
ATOM 873 C C . GLU A 1 113 ? -11.701 8.620 7.609 1.00 91.88 113 GLU A C 1
ATOM 875 O O . GLU A 1 113 ? -12.307 9.272 8.459 1.00 91.88 113 GLU A O 1
ATOM 880 N N . ALA A 1 114 ? -12.182 7.475 7.117 1.00 82.81 114 ALA A N 1
ATOM 881 C CA . ALA A 1 114 ? -13.466 6.906 7.525 1.00 82.81 114 ALA A CA 1
ATOM 882 C C . ALA A 1 114 ? -13.509 6.578 9.030 1.00 82.81 114 ALA A C 1
ATOM 884 O O . ALA A 1 114 ? -14.520 6.813 9.687 1.00 82.81 114 ALA A O 1
ATOM 885 N N . GLY A 1 115 ? -12.393 6.113 9.603 1.00 66.19 115 GLY A N 1
ATOM 886 C CA . GLY A 1 115 ? -12.258 5.861 11.042 1.00 66.19 115 GLY A CA 1
ATOM 887 C C . GLY A 1 115 ? -12.151 7.113 11.930 1.00 66.19 115 GLY A C 1
ATOM 888 O O . GLY A 1 115 ? -12.026 6.969 13.144 1.00 66.19 115 GLY A O 1
ATOM 889 N N . LYS A 1 116 ? -12.159 8.331 11.360 1.00 59.12 116 LYS A N 1
ATOM 890 C CA . LYS A 1 116 ? -12.109 9.615 12.095 1.00 59.12 116 LYS A CA 1
ATOM 891 C C . LYS A 1 116 ? -13.476 10.295 12.258 1.00 59.12 116 LYS A C 1
ATOM 893 O O . LYS A 1 116 ? -13.522 11.377 12.843 1.00 59.12 116 LYS A O 1
ATOM 898 N N . MET A 1 117 ? -14.568 9.717 11.749 1.00 36.88 117 MET A N 1
ATOM 899 C CA . MET A 1 117 ? -15.910 10.246 12.025 1.00 36.88 117 MET A CA 1
ATOM 900 C C . MET A 1 117 ? -16.325 9.911 13.475 1.00 36.88 117 MET A C 1
ATOM 902 O O . MET A 1 117 ? -16.199 8.749 13.860 1.00 36.88 117 MET A O 1
ATOM 906 N N . PRO A 1 118 ? -16.746 10.913 14.277 1.00 42.12 118 PRO A N 1
ATOM 907 C CA . PRO A 1 118 ? -17.121 10.747 15.685 1.00 42.12 118 PRO A CA 1
ATOM 908 C C . PRO A 1 118 ? -18.400 9.930 15.893 1.00 42.12 118 PRO A C 1
ATOM 910 O O . PRO A 1 118 ? -19.273 9.946 14.995 1.00 42.12 118 PRO A O 1
#

Sequence (118 aa):
IERISAAPKMTADSVRMAETLQIVRVRAVEEMGKDLGEAASVLGRLVGYERVEERRAVLRAGLEARGTEFAREMGKLAQEALEGFEEKGEGVADPELVQRVQGIDWEIRSFLEAGKMP

pLDDT: mean 75.93, std 16.65, range [36.88, 95.19]

Foldseek 3Di:
DDDPDPDPDCDPVNVVVVVVVVVVVVVVLVVVDVVLDPLVVLLVVLLPDPDPVVSLVSLVVVCVVPHDVSLVSNLVVLVVVLVVVVVVDPPPDDPSSNVSSVSSNVSSVVRNVVVPDD